Protein AF-A0A6H1ZRI1-F1 (afdb_monomer)

Solvent-accessible surface area (backbone atoms only — not comparable to full-atom values): 10922 Å² total; per-residue (Å²): 136,86,72,86,83,40,46,79,91,78,72,44,78,85,80,80,75,57,68,67,61,50,50,54,49,34,71,76,59,57,58,71,32,59,57,54,51,83,81,65,59,85,97,66,48,52,86,75,53,87,78,45,65,15,28,48,35,62,59,71,83,54,74,46,63,49,98,85,67,49,82,41,29,57,70,56,53,53,52,43,48,53,56,46,37,76,71,76,24,47,72,47,75,63,76,94,72,66,66,68,59,56,58,43,50,74,75,65,36,46,78,44,82,64,40,59,56,51,56,58,43,90,90,79,59,50,68,43,91,44,75,86,55,66,42,75,45,76,44,79,76,61,95,83,67,70,80,74,82,78,89,60,93,49,63,68,62,52,48,55,50,50,52,50,50,58,63,53,59,70,78,108

Organism: NCBI:txid1070528

Foldseek 3Di:
DDDPDADPVFPDHDDDDDPVVVVVVCVVFVAPDELADPVDDPPRHSLPDQGDQTYEYPDPQDWDADPVRDIDHDVSVVVSQVVNVVVNGHYHYDYDDDPVVVVLVVQPWDKDKPAFAQDADPPPRHTHPTDNDIDIDTDDDDPPDDPPPPPDDCVVVVVVVVVVVVVVVVVD

pLDDT: mean 86.52, std 16.04, range [42.59, 98.81]

Structure (mmCIF, N/CA/C/O backbone):
data_AF-A0A6H1ZRI1-F1
#
_entry.id   AF-A0A6H1ZRI1-F1
#
loop_
_atom_site.group_PDB
_atom_site.id
_atom_site.type_symbol
_atom_site.label_atom_id
_atom_site.label_alt_id
_atom_site.label_comp_id
_atom_site.label_asym_id
_atom_site.label_entity_id
_atom_site.label_seq_id
_atom_site.pdbx_PDB_ins_code
_atom_site.Cartn_x
_atom_site.Cartn_y
_atom_site.Cartn_z
_atom_site.occupancy
_atom_site.B_iso_or_equiv
_atom_site.auth_seq_id
_atom_site.auth_comp_id
_atom_site.auth_asym_id
_atom_site.auth_atom_id
_atom_site.pdbx_PDB_model_num
ATOM 1 N N . MET A 1 1 ? 19.932 -14.170 7.395 1.00 44.19 1 MET A N 1
ATOM 2 C CA . MET A 1 1 ? 20.578 -14.686 6.172 1.00 44.19 1 MET A CA 1
ATOM 3 C C . MET A 1 1 ? 21.265 -13.522 5.487 1.00 44.19 1 MET A C 1
ATOM 5 O O . MET A 1 1 ? 20.600 -12.548 5.158 1.00 44.19 1 MET A O 1
ATOM 9 N N . THR A 1 2 ? 22.587 -13.570 5.382 1.00 42.75 2 THR A N 1
ATOM 10 C CA . THR A 1 2 ? 23.386 -12.642 4.575 1.00 42.75 2 THR A CA 1
ATOM 11 C C . THR A 1 2 ? 23.383 -13.174 3.149 1.00 42.75 2 THR A C 1
ATOM 13 O O . THR A 1 2 ? 23.820 -14.294 2.908 1.00 42.75 2 THR A O 1
ATOM 16 N N . PHE A 1 3 ? 22.802 -12.418 2.220 1.00 56.78 3 PHE A N 1
ATOM 17 C CA . PHE A 1 3 ? 22.688 -12.830 0.824 1.00 56.78 3 PHE A CA 1
ATOM 18 C C . PHE A 1 3 ? 23.945 -12.381 0.087 1.00 56.78 3 PHE A C 1
ATOM 20 O O . PHE A 1 3 ? 24.066 -11.224 -0.322 1.00 56.78 3 PHE A O 1
ATOM 27 N N . GLU A 1 4 ? 24.910 -13.289 -0.016 1.00 52.03 4 GLU A N 1
ATOM 28 C CA . GLU A 1 4 ? 26.091 -13.099 -0.852 1.00 52.03 4 GLU A CA 1
ATOM 29 C C . GLU A 1 4 ? 25.636 -12.884 -2.306 1.00 52.03 4 GLU A C 1
ATOM 31 O O . GLU A 1 4 ? 24.892 -13.689 -2.859 1.00 52.03 4 GLU A O 1
ATOM 36 N N . GLY A 1 5 ? 26.027 -11.760 -2.918 1.00 57.03 5 GLY A N 1
ATOM 37 C CA . GLY A 1 5 ? 25.722 -11.479 -4.328 1.00 57.03 5 GLY A CA 1
ATOM 38 C C . GLY A 1 5 ? 24.432 -10.698 -4.616 1.00 57.03 5 GLY A C 1
ATOM 39 O O . GLY A 1 5 ? 23.889 -10.824 -5.711 1.00 57.03 5 GLY A O 1
ATOM 40 N N . GLY A 1 6 ? 23.945 -9.866 -3.684 1.00 60.78 6 GLY A N 1
ATOM 41 C CA . GLY A 1 6 ? 22.938 -8.839 -4.001 1.00 60.78 6 GLY A CA 1
ATOM 42 C C . GLY A 1 6 ? 23.329 -7.965 -5.208 1.00 60.78 6 GLY A C 1
ATOM 43 O O . GLY A 1 6 ? 24.492 -7.930 -5.620 1.00 60.78 6 GLY A O 1
ATOM 44 N N . ASN A 1 7 ? 22.363 -7.248 -5.787 1.00 63.59 7 ASN A N 1
ATOM 45 C CA . ASN A 1 7 ? 22.601 -6.348 -6.911 1.00 63.59 7 ASN A CA 1
ATOM 46 C C . ASN A 1 7 ? 23.695 -5.334 -6.544 1.00 63.59 7 ASN A C 1
ATOM 48 O O . ASN A 1 7 ? 23.507 -4.469 -5.691 1.00 63.59 7 ASN A O 1
ATOM 52 N N . LYS A 1 8 ? 24.850 -5.433 -7.207 1.00 62.97 8 LYS A N 1
ATOM 53 C CA . LYS A 1 8 ? 26.021 -4.599 -6.910 1.00 62.97 8 LYS A CA 1
ATOM 54 C C . LYS A 1 8 ? 25.795 -3.121 -7.240 1.00 62.97 8 LYS A C 1
ATOM 56 O O . LYS A 1 8 ? 26.476 -2.279 -6.669 1.00 62.97 8 LYS A O 1
ATOM 61 N N . ALA A 1 9 ? 24.848 -2.810 -8.129 1.00 65.88 9 ALA A N 1
ATOM 62 C CA . ALA A 1 9 ? 24.564 -1.439 -8.546 1.00 65.88 9 ALA A CA 1
ATOM 63 C C . ALA A 1 9 ? 23.878 -0.606 -7.449 1.00 65.88 9 ALA A C 1
ATOM 65 O O . ALA A 1 9 ? 24.109 0.596 -7.357 1.00 65.88 9 ALA A O 1
ATOM 66 N N . ASP A 1 10 ? 23.045 -1.233 -6.613 1.00 66.88 10 ASP A N 1
ATOM 67 C CA . ASP A 1 10 ? 22.288 -0.555 -5.551 1.00 66.88 10 ASP A CA 1
ATOM 68 C C . ASP A 1 10 ? 22.496 -1.156 -4.149 1.00 66.88 10 ASP A C 1
ATOM 70 O O . ASP A 1 10 ? 21.949 -0.639 -3.172 1.00 66.88 10 ASP A O 1
ATOM 74 N N . GLY A 1 11 ? 23.290 -2.225 -4.038 1.00 65.75 11 GLY A N 1
ATOM 75 C CA . GLY A 1 11 ? 23.584 -2.934 -2.794 1.00 65.75 11 GLY A CA 1
ATOM 76 C C . GLY A 1 11 ? 22.395 -3.711 -2.223 1.00 65.75 11 GLY A C 1
ATOM 77 O O . GLY A 1 11 ? 22.402 -4.029 -1.033 1.00 65.75 11 GLY A O 1
ATOM 78 N N . LYS A 1 12 ? 21.350 -3.981 -3.019 1.00 70.62 12 LYS A N 1
ATOM 79 C CA . LYS A 1 12 ? 20.094 -4.581 -2.541 1.00 70.62 12 LYS A CA 1
ATOM 80 C C . LYS A 1 12 ? 19.894 -6.011 -3.005 1.00 70.62 12 LYS A C 1
ATOM 82 O O . LYS A 1 12 ? 20.442 -6.466 -4.001 1.00 70.62 12 LYS A O 1
ATOM 87 N N . HIS A 1 13 ? 19.037 -6.714 -2.278 1.00 77.25 13 HIS A N 1
ATOM 88 C CA . HIS A 1 13 ? 18.543 -8.027 -2.657 1.00 77.25 13 HIS A CA 1
ATOM 89 C C . HIS A 1 13 ? 17.071 -7.928 -3.068 1.00 77.25 13 HIS A C 1
ATOM 91 O O . HIS A 1 13 ? 16.285 -7.230 -2.419 1.00 77.25 13 HIS A O 1
ATOM 97 N N . TYR A 1 14 ? 16.718 -8.614 -4.153 1.00 84.00 14 TYR A N 1
ATOM 98 C CA . TYR A 1 14 ? 15.385 -8.609 -4.745 1.00 84.00 14 TYR A CA 1
ATOM 99 C C . TYR A 1 14 ? 14.759 -9.993 -4.635 1.00 84.00 14 TYR A C 1
ATOM 101 O O . TYR A 1 14 ? 15.438 -10.999 -4.814 1.00 84.00 14 TYR A O 1
ATOM 109 N N . TRP A 1 15 ? 13.457 -10.025 -4.358 1.00 89.38 15 TRP A N 1
ATOM 110 C CA . TRP A 1 15 ? 12.708 -11.253 -4.122 1.00 89.38 15 TRP A CA 1
ATOM 111 C C . TRP A 1 15 ? 11.690 -11.469 -5.234 1.00 89.38 15 TRP A C 1
ATOM 113 O O . TRP A 1 15 ? 10.846 -10.607 -5.489 1.00 89.38 15 TRP A O 1
ATOM 123 N N . LEU A 1 16 ? 11.755 -12.634 -5.875 1.00 94.44 16 LEU A N 1
ATOM 124 C CA . LEU A 1 16 ? 10.729 -13.069 -6.817 1.00 94.44 16 LEU A CA 1
ATOM 125 C C . LEU A 1 16 ? 9.556 -13.702 -6.071 1.00 94.44 16 LEU A C 1
ATOM 127 O O . LEU A 1 16 ? 9.715 -14.291 -5.001 1.00 94.44 16 LEU A O 1
ATOM 131 N N . THR A 1 17 ? 8.369 -13.594 -6.662 1.00 96.50 17 THR A N 1
ATOM 132 C CA . THR A 1 17 ? 7.200 -14.339 -6.185 1.00 96.50 17 THR A CA 1
ATOM 133 C C . THR A 1 17 ? 7.436 -15.835 -6.424 1.00 96.50 17 THR A C 1
ATOM 135 O O . THR A 1 17 ? 7.865 -16.191 -7.524 1.00 96.50 17 THR A O 1
ATOM 138 N N . PRO A 1 18 ? 7.163 -16.721 -5.445 1.00 97.62 18 PRO A N 1
ATOM 139 C CA . PRO A 1 18 ? 7.261 -18.163 -5.653 1.00 97.62 18 PRO A CA 1
ATOM 140 C C . PRO A 1 18 ? 6.477 -18.609 -6.903 1.00 97.62 18 PRO A C 1
ATOM 142 O O . PRO A 1 18 ? 5.321 -18.202 -7.044 1.00 97.62 18 PRO A O 1
ATOM 145 N N . PRO A 1 19 ? 7.049 -19.445 -7.794 1.00 97.69 19 PRO A N 1
ATOM 146 C CA . PRO A 1 19 ? 6.429 -19.769 -9.083 1.00 97.69 19 PRO A CA 1
ATOM 147 C C . PRO A 1 19 ? 5.014 -20.342 -8.977 1.00 97.69 19 PRO A C 1
ATOM 149 O O . PRO A 1 19 ? 4.140 -19.973 -9.756 1.00 97.69 19 PRO A O 1
ATOM 152 N N . GLU A 1 20 ? 4.767 -21.203 -7.990 1.00 98.31 20 GLU A N 1
ATOM 153 C CA . GLU A 1 20 ? 3.449 -21.810 -7.789 1.00 98.31 20 GLU A CA 1
ATOM 154 C C . GLU A 1 20 ? 2.408 -20.782 -7.325 1.00 98.31 20 GLU A C 1
ATOM 156 O O . GLU A 1 20 ? 1.298 -20.749 -7.850 1.00 98.31 20 GLU A O 1
ATOM 161 N N . LEU A 1 21 ? 2.785 -19.869 -6.422 1.00 98.19 21 LEU A N 1
ATOM 162 C CA . LEU A 1 21 ? 1.913 -18.766 -6.013 1.00 98.19 21 LEU A CA 1
ATOM 163 C C . LEU A 1 21 ? 1.596 -17.853 -7.203 1.00 98.19 21 LEU A C 1
ATOM 165 O O . LEU A 1 21 ? 0.437 -17.516 -7.433 1.00 98.19 21 LEU A O 1
ATOM 169 N N . LEU A 1 22 ? 2.610 -17.483 -7.993 1.00 98.31 22 LEU A N 1
ATOM 170 C CA . LEU A 1 22 ? 2.410 -16.654 -9.181 1.00 98.31 22 LEU A CA 1
ATOM 171 C C . LEU A 1 22 ? 1.480 -17.335 -10.193 1.00 98.31 22 LEU A C 1
ATOM 173 O O . LEU A 1 22 ? 0.603 -16.683 -10.755 1.00 98.31 22 LEU A O 1
ATOM 177 N N . LYS A 1 23 ? 1.636 -18.646 -10.403 1.00 98.50 23 LYS A N 1
ATOM 178 C CA . LYS A 1 23 ? 0.777 -19.438 -11.290 1.00 98.50 23 LYS A CA 1
ATOM 179 C C . LYS A 1 23 ? -0.675 -19.446 -10.816 1.00 98.50 23 LYS A C 1
ATOM 181 O O . LYS A 1 23 ? -1.561 -19.216 -11.634 1.00 98.50 23 LYS A O 1
ATOM 186 N N . GLN A 1 24 ? -0.919 -19.669 -9.524 1.00 98.62 24 GLN A N 1
ATOM 187 C CA . GLN A 1 24 ? -2.265 -19.646 -8.940 1.00 98.62 24 GLN A CA 1
ATOM 188 C C . GLN A 1 24 ? -2.933 -18.282 -9.126 1.00 98.62 24 GLN A C 1
ATOM 190 O O . GLN A 1 24 ? -4.043 -18.202 -9.649 1.00 98.62 24 GLN A O 1
ATOM 195 N N . LEU A 1 25 ? -2.212 -17.205 -8.809 1.00 98.50 25 LEU A N 1
ATOM 196 C CA . LEU A 1 25 ? -2.692 -15.842 -9.023 1.00 98.50 25 LEU A CA 1
ATOM 197 C C . LEU A 1 25 ? -2.953 -15.560 -10.509 1.00 98.50 25 LEU A C 1
ATOM 199 O O . LEU A 1 25 ? -3.939 -14.920 -10.856 1.00 98.50 25 LEU A O 1
ATOM 203 N N . ASN A 1 26 ? -2.105 -16.054 -11.412 1.00 98.62 26 ASN A N 1
ATOM 204 C CA . ASN A 1 26 ? -2.293 -15.845 -12.844 1.00 98.62 26 ASN A CA 1
ATOM 205 C C . ASN A 1 26 ? -3.503 -16.608 -13.405 1.00 98.62 26 ASN A C 1
ATOM 207 O O . ASN A 1 26 ? -4.161 -16.118 -14.319 1.00 98.62 26 ASN A O 1
ATOM 211 N N . ILE A 1 27 ? -3.817 -17.787 -12.863 1.00 98.62 27 ILE A N 1
ATOM 212 C CA . ILE A 1 27 ? -5.047 -18.515 -13.203 1.00 98.62 27 ILE A CA 1
ATOM 213 C C . ILE A 1 27 ? -6.275 -17.695 -12.796 1.00 98.62 27 ILE A C 1
ATOM 215 O O . ILE A 1 27 ? -7.225 -17.612 -13.567 1.00 98.62 27 ILE A O 1
ATOM 219 N N . GLU A 1 28 ? -6.246 -17.072 -11.618 1.00 98.56 28 GLU A N 1
ATOM 220 C CA . GLU A 1 28 ? -7.359 -16.267 -11.102 1.00 98.56 28 GLU A CA 1
ATOM 221 C C . GLU A 1 28 ? -7.514 -14.926 -11.838 1.00 98.56 28 GLU A C 1
ATOM 223 O O . GLU A 1 28 ? -8.623 -14.484 -12.149 1.00 98.56 28 GLU A O 1
ATOM 228 N N . PHE A 1 29 ? -6.399 -14.254 -12.124 1.00 98.62 29 PHE A N 1
ATOM 229 C CA . PHE A 1 29 ? -6.416 -12.860 -12.559 1.00 98.62 29 PHE A CA 1
ATOM 230 C C . PHE A 1 29 ? -6.022 -12.634 -14.020 1.00 98.62 29 PHE A C 1
ATOM 232 O O . PHE A 1 29 ? -6.264 -11.524 -14.508 1.00 98.62 29 PHE A O 1
ATOM 239 N N . HIS A 1 30 ? -5.484 -13.645 -14.710 1.00 98.38 30 HIS A N 1
ATOM 240 C CA . HIS A 1 30 ? -5.067 -13.619 -16.118 1.00 98.38 30 HIS A CA 1
ATOM 241 C C . HIS A 1 30 ? -4.169 -12.421 -16.453 1.00 98.38 30 HIS A C 1
ATOM 243 O O . HIS A 1 30 ? -4.575 -11.516 -17.182 1.00 98.38 30 HIS A O 1
ATOM 249 N N . PHE A 1 31 ? -2.972 -12.377 -15.872 1.00 98.69 31 PHE A N 1
ATOM 250 C CA . PHE A 1 31 ? -2.029 -11.279 -16.066 1.00 98.69 31 PHE A CA 1
ATOM 251 C C . PHE A 1 31 ? -1.535 -11.212 -17.516 1.00 98.69 31 PHE A C 1
ATOM 253 O O . PHE A 1 31 ? -1.142 -12.224 -18.094 1.00 98.69 31 PHE A O 1
ATOM 260 N N . ASP A 1 32 ? -1.516 -10.007 -18.086 1.00 98.56 32 ASP A N 1
ATOM 261 C CA . ASP A 1 32 ? -0.959 -9.713 -19.412 1.00 98.56 32 ASP A CA 1
ATOM 262 C C . ASP A 1 32 ? 0.263 -8.784 -19.348 1.00 98.56 32 ASP A C 1
ATOM 264 O O . ASP A 1 32 ? 0.874 -8.487 -20.375 1.00 98.56 32 ASP A O 1
ATOM 268 N N . PHE A 1 33 ? 0.639 -8.334 -18.145 1.00 98.56 33 PHE A N 1
ATOM 269 C CA . PHE A 1 33 ? 1.773 -7.444 -17.942 1.00 98.56 33 PHE A CA 1
ATOM 270 C C . PHE A 1 33 ? 2.363 -7.546 -16.527 1.00 98.56 33 PHE A C 1
ATOM 272 O O . PHE A 1 33 ? 1.645 -7.666 -15.530 1.00 98.56 33 PHE A O 1
ATOM 279 N N . ASP A 1 34 ? 3.688 -7.431 -16.451 1.00 98.12 34 ASP A N 1
ATOM 280 C CA . ASP A 1 34 ? 4.464 -7.352 -15.214 1.00 98.12 34 ASP A CA 1
ATOM 281 C C . ASP A 1 34 ? 5.166 -5.981 -15.145 1.00 98.12 34 ASP A C 1
ATOM 283 O O . ASP A 1 34 ? 6.113 -5.736 -15.897 1.00 98.12 34 ASP A O 1
ATOM 287 N N . PRO A 1 35 ? 4.721 -5.052 -14.275 1.00 98.06 35 PRO A N 1
ATOM 288 C CA . PRO A 1 35 ? 5.394 -3.771 -14.069 1.00 98.06 35 PRO A CA 1
ATOM 289 C C . PRO A 1 35 ? 6.745 -3.864 -13.353 1.00 98.06 35 PRO A C 1
ATOM 291 O O . PRO A 1 35 ? 7.444 -2.853 -13.245 1.00 98.06 35 PRO A O 1
ATOM 294 N N . CYS A 1 36 ? 7.099 -5.019 -12.796 1.00 96.75 36 CYS A N 1
ATOM 295 C CA . CYS A 1 36 ? 8.323 -5.253 -12.035 1.00 96.75 36 CYS A CA 1
ATOM 296 C C . CYS A 1 36 ? 9.070 -6.501 -12.550 1.00 96.75 36 CYS A C 1
ATOM 298 O O . CYS A 1 36 ? 9.429 -7.361 -11.742 1.00 96.75 36 CYS A O 1
ATOM 300 N N . PRO A 1 37 ? 9.338 -6.600 -13.868 1.00 95.50 37 PRO A N 1
ATOM 301 C CA . PRO A 1 37 ? 9.838 -7.821 -14.474 1.00 95.50 37 PRO A CA 1
ATOM 302 C C . PRO A 1 37 ? 11.265 -8.123 -14.031 1.00 95.50 37 PRO A C 1
ATOM 304 O O . PRO A 1 37 ? 12.085 -7.222 -13.811 1.00 95.50 37 PRO A O 1
ATOM 307 N N . PHE A 1 38 ? 11.576 -9.415 -13.971 1.00 91.81 38 PHE A N 1
ATOM 308 C CA . PHE A 1 38 ? 12.931 -9.909 -13.795 1.00 91.81 38 PHE A CA 1
ATOM 309 C C . PHE A 1 38 ? 13.277 -10.956 -14.871 1.00 91.81 38 PHE A C 1
ATOM 311 O O . PHE A 1 38 ? 12.523 -11.916 -15.027 1.00 91.81 38 PHE A O 1
ATOM 318 N N . PRO A 1 39 ? 14.422 -10.828 -15.571 1.00 91.62 39 PRO A N 1
ATOM 319 C CA . PRO A 1 39 ? 15.340 -9.687 -15.533 1.00 91.62 39 PRO A CA 1
ATOM 32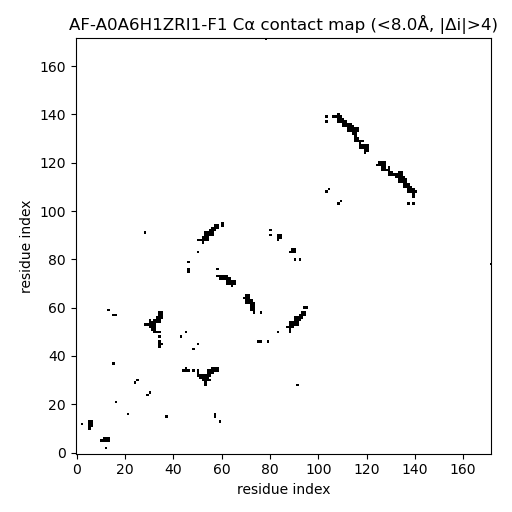0 C C . PRO A 1 39 ? 14.655 -8.401 -16.020 1.00 91.62 39 PRO A C 1
ATOM 322 O O . PRO A 1 39 ? 13.810 -8.435 -16.913 1.00 91.62 39 PRO A O 1
ATOM 325 N N . LYS A 1 40 ? 15.006 -7.258 -15.417 1.00 90.44 40 LYS A N 1
ATOM 326 C CA . LYS A 1 40 ? 14.450 -5.963 -15.825 1.00 90.44 40 LYS A CA 1
ATOM 327 C C . LYS A 1 40 ? 15.014 -5.602 -17.203 1.00 90.44 40 LYS A C 1
ATOM 329 O O . LYS A 1 40 ? 16.240 -5.533 -17.313 1.00 90.44 40 LYS A O 1
ATOM 334 N N . PRO A 1 41 ? 14.177 -5.334 -18.222 1.00 93.25 41 PRO A N 1
ATOM 335 C CA . PRO A 1 41 ? 14.674 -4.886 -19.515 1.00 93.25 41 PRO A CA 1
ATOM 336 C C . PRO A 1 41 ? 15.485 -3.592 -19.392 1.00 93.25 41 PRO A C 1
ATOM 338 O O . PRO A 1 41 ? 15.249 -2.761 -18.502 1.00 93.25 41 PRO A O 1
ATOM 341 N N . GLU A 1 42 ? 16.435 -3.410 -20.305 1.00 90.19 42 GLU A N 1
ATOM 342 C CA . GLU A 1 42 ? 17.183 -2.161 -20.415 1.00 90.19 42 G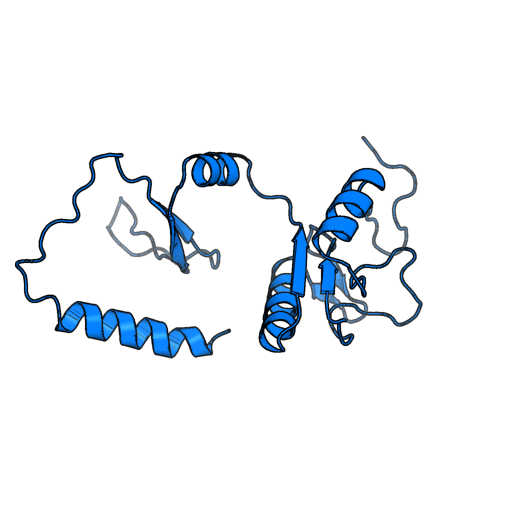LU A CA 1
ATOM 343 C C . GLU A 1 42 ? 16.221 -0.997 -20.700 1.00 90.19 42 GLU A C 1
ATOM 345 O O . GLU A 1 42 ? 15.238 -1.154 -21.425 1.00 90.19 42 GLU A O 1
ATOM 350 N N . ASN A 1 43 ? 16.464 0.164 -20.086 1.00 88.50 43 ASN A N 1
ATOM 351 C CA . ASN A 1 43 ? 15.628 1.366 -20.219 1.00 88.50 43 ASN A CA 1
ATOM 352 C C . ASN A 1 43 ? 14.144 1.195 -19.826 1.00 88.50 43 ASN A C 1
ATOM 354 O O . ASN A 1 43 ? 13.305 2.021 -20.181 1.00 88.50 43 ASN A O 1
ATOM 358 N N . PHE A 1 44 ? 13.801 0.152 -19.062 1.00 93.25 44 PHE A N 1
ATOM 359 C CA . PHE A 1 44 ? 12.449 -0.036 -18.538 1.00 93.25 44 PHE A CA 1
ATOM 360 C C . PHE A 1 44 ? 12.273 0.566 -17.137 1.00 93.25 44 PHE A C 1
ATOM 362 O O . PHE A 1 44 ? 13.040 0.261 -16.212 1.00 93.25 44 PHE A O 1
ATOM 369 N N . ASP A 1 45 ? 11.204 1.349 -16.972 1.00 94.50 45 ASP A N 1
ATOM 370 C CA . ASP A 1 45 ? 10.693 1.836 -15.689 1.00 94.50 45 ASP A CA 1
ATOM 371 C C . ASP A 1 45 ? 9.178 1.587 -15.579 1.00 94.50 45 ASP A C 1
ATOM 373 O O . ASP A 1 45 ? 8.356 2.267 -16.197 1.00 94.50 45 ASP A O 1
ATOM 377 N N . GLY A 1 46 ? 8.790 0.637 -14.726 1.00 96.31 46 GLY A N 1
ATOM 378 C CA . GLY A 1 46 ? 7.387 0.299 -14.481 1.00 96.31 46 GLY A CA 1
ATOM 379 C C . GLY A 1 46 ? 6.549 1.437 -13.883 1.00 96.31 46 GLY A C 1
ATOM 380 O O . GLY A 1 46 ? 5.319 1.406 -13.988 1.00 96.31 46 GLY A O 1
ATOM 381 N N . LEU A 1 47 ? 7.172 2.464 -13.288 1.00 97.06 47 LEU A N 1
ATOM 382 C CA . LEU A 1 47 ? 6.458 3.647 -12.791 1.00 97.06 47 LEU A CA 1
ATOM 383 C C . LEU A 1 47 ? 6.047 4.608 -13.916 1.00 97.06 47 LEU A C 1
ATOM 385 O O . LEU A 1 47 ? 5.124 5.405 -13.713 1.00 97.06 47 LEU A O 1
ATOM 389 N N . THR A 1 48 ? 6.685 4.537 -15.086 1.00 96.12 48 THR A N 1
ATOM 390 C CA . THR A 1 48 ? 6.392 5.400 -16.243 1.00 96.12 48 THR A CA 1
ATOM 391 C C . THR A 1 48 ? 5.748 4.644 -17.403 1.00 96.12 48 THR A C 1
ATOM 393 O O . THR A 1 48 ? 4.898 5.227 -18.075 1.00 96.12 48 THR A O 1
ATOM 396 N N . ALA A 1 49 ? 6.051 3.354 -17.573 1.00 97.38 49 ALA A N 1
ATOM 397 C CA . ALA A 1 49 ? 5.482 2.495 -18.610 1.00 97.38 49 ALA A CA 1
ATOM 398 C C . ALA A 1 49 ? 3.942 2.444 -18.591 1.00 97.38 49 ALA A C 1
ATOM 400 O O . ALA A 1 49 ? 3.300 2.570 -17.539 1.00 97.38 49 ALA A O 1
ATOM 401 N N . GLU A 1 50 ? 3.337 2.215 -19.757 1.00 97.88 50 GLU A N 1
ATOM 402 C CA . GLU A 1 50 ? 1.910 1.902 -19.856 1.00 97.88 50 GLU A CA 1
ATOM 403 C C . GLU A 1 50 ? 1.674 0.443 -19.454 1.00 97.88 50 GLU A C 1
ATOM 405 O O . GLU A 1 50 ? 2.382 -0.454 -19.896 1.00 97.88 50 GLU A O 1
ATOM 410 N N . TRP A 1 51 ? 0.699 0.217 -18.575 1.00 98.62 51 TRP A N 1
ATOM 411 C CA . TRP A 1 51 ? 0.394 -1.112 -18.037 1.00 98.62 51 TRP A CA 1
ATOM 412 C C . TRP A 1 51 ? -0.591 -1.880 -18.930 1.00 98.62 51 TRP A C 1
ATOM 414 O O . TRP A 1 51 ? -1.331 -1.263 -19.701 1.00 98.62 51 TRP A O 1
ATOM 424 N N . GLY A 1 52 ? -0.637 -3.206 -18.810 1.00 98.56 52 GLY A N 1
ATOM 425 C CA . GLY A 1 52 ? -1.593 -4.062 -19.517 1.00 98.56 52 GLY A CA 1
ATOM 426 C C . GLY A 1 52 ? -3.015 -3.973 -18.951 1.00 98.56 52 GLY A C 1
ATOM 427 O O . GLY A 1 52 ? -3.310 -3.144 -18.079 1.00 98.56 52 GLY A O 1
ATOM 428 N N . LYS A 1 53 ? -3.925 -4.824 -19.435 1.00 98.69 53 LYS A N 1
ATOM 429 C CA . LYS A 1 53 ? -5.300 -4.906 -18.915 1.00 98.69 53 LYS A CA 1
ATOM 430 C C . LYS A 1 53 ? -5.346 -5.552 -17.528 1.00 98.69 53 LYS A C 1
ATOM 432 O O . LYS A 1 53 ? -6.211 -5.174 -16.735 1.00 98.69 53 LYS A O 1
ATOM 437 N N . SER A 1 54 ? -4.433 -6.472 -17.215 1.00 98.75 54 SER A N 1
ATOM 438 C CA . SER A 1 54 ? -4.333 -7.161 -15.926 1.00 98.75 54 SER A CA 1
ATOM 439 C C . SER A 1 54 ? -2.877 -7.311 -15.492 1.00 98.75 54 SER A C 1
ATOM 441 O O . SER A 1 54 ? -2.070 -7.947 -16.161 1.00 98.75 54 SER A O 1
ATOM 443 N N . ASN A 1 55 ? -2.536 -6.720 -14.349 1.00 98.81 55 ASN A N 1
ATOM 444 C CA . ASN A 1 55 ? -1.149 -6.489 -13.956 1.00 98.81 55 ASN A CA 1
ATOM 445 C C . ASN A 1 55 ? -0.841 -7.145 -12.612 1.00 98.81 55 ASN A C 1
ATOM 447 O O . ASN A 1 55 ? -1.579 -6.906 -11.652 1.00 98.81 55 ASN A O 1
ATOM 451 N N . TYR A 1 56 ? 0.267 -7.880 -12.523 1.00 98.69 56 TYR A N 1
ATOM 452 C CA . TYR A 1 56 ? 0.807 -8.361 -11.250 1.00 98.69 56 TYR A CA 1
ATOM 453 C C . TYR A 1 56 ? 2.004 -7.520 -10.824 1.00 98.69 56 TYR A C 1
ATOM 455 O O . TYR A 1 56 ? 2.995 -7.440 -11.539 1.00 98.69 56 TYR A O 1
ATOM 463 N N . VAL A 1 57 ? 1.914 -6.876 -9.664 1.00 98.44 57 VAL A N 1
ATOM 464 C CA . VAL A 1 57 ? 2.909 -5.919 -9.184 1.00 98.44 57 VAL A CA 1
ATOM 465 C C . VAL A 1 57 ? 3.575 -6.479 -7.935 1.00 98.44 57 VAL A C 1
ATOM 467 O O . VAL A 1 57 ? 2.990 -6.458 -6.850 1.00 98.44 57 VAL A O 1
ATOM 470 N N . ASN A 1 58 ? 4.821 -6.929 -8.089 1.00 97.88 58 ASN A N 1
ATOM 471 C CA . ASN A 1 58 ? 5.734 -7.295 -7.003 1.00 97.88 58 ASN A CA 1
ATOM 472 C C . ASN A 1 58 ? 6.895 -6.280 -6.945 1.00 97.88 58 ASN A C 1
ATOM 474 O O . ASN A 1 58 ? 7.985 -6.546 -7.456 1.00 97.88 58 ASN A O 1
ATOM 478 N N . PRO A 1 59 ? 6.656 -5.071 -6.410 1.00 95.62 59 PRO A N 1
ATOM 479 C CA . PRO A 1 59 ? 7.613 -3.976 -6.481 1.00 95.62 59 PRO A CA 1
ATOM 480 C C . PRO A 1 59 ? 8.715 -4.113 -5.422 1.00 95.62 59 PRO A C 1
ATOM 482 O O . PRO A 1 59 ? 8.567 -4.856 -4.453 1.00 95.62 59 PRO A O 1
ATOM 485 N N . PRO A 1 60 ? 9.791 -3.310 -5.502 1.00 91.75 60 PRO A N 1
ATOM 486 C CA . PRO A 1 60 ? 10.703 -3.148 -4.377 1.00 91.75 60 PRO A CA 1
ATOM 487 C C . PRO A 1 60 ? 9.942 -2.717 -3.110 1.00 91.75 60 PRO A C 1
ATOM 489 O O . PRO A 1 60 ? 9.238 -1.701 -3.107 1.00 91.75 60 PRO A O 1
ATOM 492 N N . PHE A 1 61 ? 10.097 -3.472 -2.018 1.00 91.00 61 PHE A N 1
ATOM 493 C CA . PHE A 1 61 ? 9.353 -3.228 -0.772 1.00 91.00 61 PHE A CA 1
ATOM 494 C C . PHE A 1 61 ? 9.865 -2.018 0.022 1.00 91.00 61 PHE A C 1
ATOM 496 O O . PHE A 1 61 ? 9.108 -1.374 0.745 1.00 91.00 61 PHE A O 1
ATOM 503 N N . GLY A 1 62 ? 11.148 -1.682 -0.124 1.00 88.69 62 GLY A N 1
ATOM 504 C CA . GLY A 1 62 ? 11.778 -0.549 0.550 1.00 88.69 62 GLY A CA 1
ATOM 505 C C . GLY A 1 62 ? 11.822 0.727 -0.292 1.00 88.69 62 GLY A C 1
ATOM 506 O O . GLY A 1 62 ? 11.598 0.726 -1.502 1.00 88.69 62 GLY A O 1
ATOM 507 N N . SER A 1 63 ? 12.193 1.838 0.348 1.00 89.44 63 SER A N 1
ATOM 508 C CA . SER A 1 63 ? 12.555 3.053 -0.390 1.00 89.44 63 SER A CA 1
ATOM 509 C C . SER A 1 63 ? 13.885 2.874 -1.132 1.00 89.44 63 SER A C 1
ATOM 511 O O . SER A 1 63 ? 14.815 2.237 -0.631 1.00 89.44 63 SER A O 1
ATOM 513 N N . TYR A 1 64 ? 14.003 3.463 -2.316 1.00 88.12 64 TYR A N 1
ATOM 514 C CA . TYR A 1 64 ? 15.219 3.474 -3.138 1.00 88.12 64 TYR A CA 1
ATOM 515 C C . TYR A 1 64 ? 15.364 4.813 -3.864 1.00 88.12 64 TYR A C 1
ATOM 517 O O . TYR A 1 64 ? 14.439 5.625 -3.839 1.00 88.12 64 TYR A O 1
ATOM 525 N N . ARG A 1 65 ? 16.523 5.073 -4.470 1.00 87.69 65 ARG A N 1
ATOM 526 C CA . ARG A 1 65 ? 16.702 6.193 -5.401 1.00 87.69 65 ARG A CA 1
ATOM 527 C C . ARG A 1 65 ? 16.719 5.638 -6.819 1.00 87.69 65 ARG A C 1
ATOM 529 O O . ARG A 1 65 ? 17.324 4.594 -7.035 1.00 87.69 65 ARG A O 1
ATOM 536 N N . ASP A 1 66 ? 15.998 6.283 -7.729 1.00 85.44 66 ASP A N 1
ATOM 537 C CA . ASP A 1 66 ? 16.098 5.969 -9.157 1.00 85.44 66 ASP A CA 1
ATOM 538 C C . ASP A 1 66 ? 17.387 6.554 -9.762 1.00 85.44 66 ASP A C 1
ATOM 540 O O . ASP A 1 66 ? 18.170 7.206 -9.068 1.00 85.44 66 ASP A O 1
ATOM 544 N N . GLU A 1 67 ? 17.603 6.317 -11.055 1.00 82.38 67 GLU A N 1
ATOM 545 C CA . GLU A 1 67 ? 18.755 6.813 -11.827 1.00 82.38 67 GLU A CA 1
ATOM 546 C C . GLU A 1 67 ? 18.926 8.342 -11.781 1.00 82.38 67 GLU A C 1
ATOM 548 O O . GLU A 1 67 ? 20.040 8.843 -11.877 1.00 82.38 67 GLU A O 1
ATOM 553 N N . ASN A 1 68 ? 17.838 9.083 -11.542 1.00 85.50 68 ASN A N 1
ATOM 554 C CA . ASN A 1 68 ? 17.830 10.542 -11.413 1.00 85.50 68 ASN A CA 1
ATOM 555 C C . ASN A 1 68 ? 17.990 11.003 -9.950 1.00 85.50 68 ASN A C 1
ATOM 557 O O . ASN A 1 68 ? 17.764 12.168 -9.619 1.00 85.50 68 ASN A O 1
ATOM 561 N N . GLY A 1 69 ? 18.307 10.087 -9.031 1.00 86.94 69 GLY A N 1
ATOM 562 C CA . GLY A 1 69 ? 18.466 10.362 -7.605 1.00 86.94 69 GLY A CA 1
ATOM 563 C C . GLY A 1 69 ? 17.152 10.586 -6.850 1.00 86.94 69 GLY A C 1
ATOM 564 O O . GLY A 1 69 ? 17.178 10.866 -5.642 1.00 86.94 69 GLY A O 1
ATOM 565 N N . LYS A 1 70 ? 15.988 10.443 -7.494 1.00 89.75 70 LYS A N 1
ATOM 566 C CA . LYS A 1 70 ? 14.683 10.696 -6.874 1.00 89.75 70 LYS A CA 1
ATOM 567 C C . LYS A 1 70 ? 14.269 9.518 -6.002 1.00 89.75 70 LYS A C 1
ATOM 569 O O . LYS A 1 70 ? 14.324 8.359 -6.405 1.00 89.75 70 LYS A O 1
ATOM 574 N N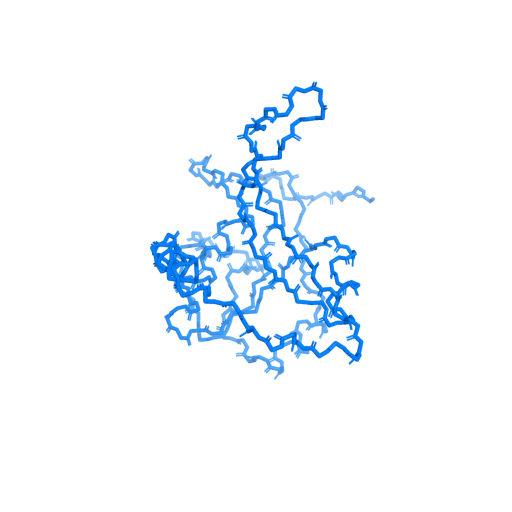 . LYS A 1 71 ? 13.799 9.818 -4.786 1.00 90.50 71 LYS A N 1
ATOM 575 C CA . LYS A 1 71 ? 13.300 8.799 -3.856 1.00 90.50 71 LYS A CA 1
ATOM 576 C C . LYS A 1 71 ? 12.022 8.157 -4.407 1.00 90.50 71 LYS A C 1
ATOM 578 O O . LYS A 1 71 ? 11.022 8.835 -4.648 1.00 90.50 71 LYS A O 1
ATOM 583 N N . ARG A 1 72 ? 12.052 6.838 -4.555 1.00 92.56 72 ARG A N 1
ATOM 584 C CA . ARG A 1 72 ? 10.935 5.954 -4.896 1.00 92.56 72 ARG A CA 1
ATOM 585 C C . ARG A 1 72 ? 10.685 4.979 -3.751 1.00 92.56 72 ARG A C 1
ATOM 587 O O . ARG A 1 72 ? 11.490 4.867 -2.827 1.00 92.56 72 ARG A O 1
ATOM 594 N N . GLY A 1 73 ? 9.544 4.305 -3.786 1.00 93.38 73 GLY A N 1
ATOM 595 C CA . GLY A 1 73 ? 9.136 3.358 -2.754 1.00 93.38 73 GLY A CA 1
ATOM 596 C C . GLY A 1 73 ? 7.634 3.079 -2.804 1.00 93.38 73 GLY A C 1
ATOM 597 O O . GLY A 1 73 ? 6.990 3.431 -3.798 1.00 93.38 73 GLY A O 1
ATOM 598 N N . PRO A 1 74 ? 7.063 2.516 -1.726 1.00 94.88 74 PRO A N 1
ATOM 599 C CA . PRO A 1 74 ? 5.680 2.042 -1.704 1.00 94.88 74 PRO A CA 1
ATOM 600 C C . PRO A 1 74 ? 4.639 3.063 -2.161 1.00 94.88 74 PRO A C 1
ATOM 602 O O . PRO A 1 74 ? 3.772 2.768 -2.979 1.00 94.88 74 PRO A O 1
ATOM 605 N N . THR A 1 75 ? 4.774 4.315 -1.725 1.00 93.25 75 THR A N 1
ATOM 606 C CA . THR A 1 75 ? 3.848 5.388 -2.109 1.00 93.25 75 THR A CA 1
ATOM 607 C C . THR A 1 75 ? 3.867 5.693 -3.610 1.00 93.25 75 THR A C 1
ATOM 609 O O . THR A 1 75 ? 2.831 6.044 -4.169 1.00 93.25 75 THR A O 1
ATOM 612 N N . ALA A 1 76 ? 5.018 5.580 -4.284 1.00 96.25 76 ALA A N 1
ATOM 613 C CA . ALA A 1 76 ? 5.104 5.830 -5.725 1.00 96.25 76 ALA A CA 1
ATOM 614 C C . ALA A 1 76 ? 4.373 4.737 -6.521 1.00 96.25 76 ALA A C 1
ATOM 616 O O . ALA A 1 76 ? 3.596 5.052 -7.422 1.00 96.25 76 ALA A O 1
ATOM 617 N N . TRP A 1 77 ? 4.564 3.476 -6.130 1.00 97.81 77 TRP A N 1
ATOM 618 C CA . TRP A 1 77 ? 3.889 2.325 -6.726 1.00 97.81 77 TRP 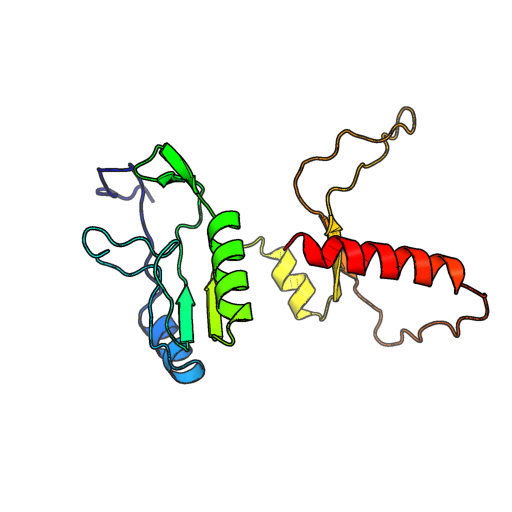A CA 1
ATOM 619 C C . TRP A 1 77 ? 2.385 2.334 -6.460 1.00 97.81 77 TRP A C 1
ATOM 621 O O . TRP A 1 77 ? 1.614 2.160 -7.398 1.00 97.81 77 TRP A O 1
ATOM 631 N N . ALA A 1 78 ? 1.950 2.650 -5.236 1.00 97.25 78 ALA A N 1
ATOM 632 C CA . ALA A 1 78 ? 0.530 2.800 -4.917 1.00 97.25 78 ALA A CA 1
ATOM 633 C C . ALA A 1 78 ? -0.139 3.898 -5.766 1.00 97.25 78 ALA A C 1
ATOM 635 O O . ALA A 1 78 ? -1.218 3.690 -6.318 1.00 97.25 78 ALA A O 1
ATOM 636 N N . LYS A 1 79 ? 0.519 5.054 -5.947 1.00 97.25 79 LYS A N 1
ATOM 637 C CA . LYS A 1 79 ? 0.017 6.130 -6.823 1.00 97.25 79 LYS A CA 1
ATOM 638 C C . LYS A 1 79 ? -0.102 5.680 -8.280 1.00 97.25 79 LYS A C 1
ATOM 640 O O . LYS A 1 79 ? -1.108 5.970 -8.925 1.00 97.25 79 LYS A O 1
ATOM 645 N N . LYS A 1 80 ? 0.902 4.967 -8.799 1.00 98.25 80 LYS A N 1
ATOM 646 C CA . LYS A 1 80 ? 0.869 4.424 -10.163 1.00 98.25 80 LYS A CA 1
ATOM 647 C C . LYS A 1 80 ? -0.241 3.380 -10.322 1.00 98.25 80 LYS A C 1
ATOM 649 O O . LYS A 1 80 ? -1.025 3.494 -11.258 1.00 98.25 80 LYS A O 1
ATOM 654 N N . ALA A 1 81 ? -0.368 2.447 -9.383 1.00 98.56 81 ALA A N 1
ATOM 655 C CA . ALA A 1 81 ? -1.434 1.450 -9.353 1.00 98.56 81 ALA A CA 1
ATOM 656 C C . ALA A 1 81 ? -2.828 2.097 -9.398 1.00 98.56 81 ALA A C 1
ATOM 658 O O . ALA A 1 81 ? -3.645 1.727 -10.235 1.00 98.56 81 ALA A O 1
ATOM 659 N N . ILE A 1 82 ? -3.074 3.122 -8.572 1.00 98.44 82 ILE A N 1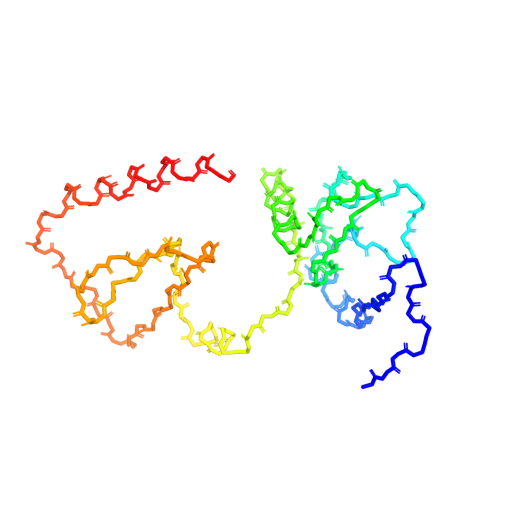
ATOM 660 C CA . ILE A 1 82 ? -4.340 3.876 -8.576 1.00 98.44 82 ILE A CA 1
ATOM 661 C C . ILE A 1 82 ? -4.580 4.549 -9.934 1.00 98.44 82 ILE A C 1
ATOM 663 O O . ILE A 1 82 ? -5.701 4.513 -10.441 1.00 98.44 82 ILE A O 1
ATOM 667 N N . LYS A 1 83 ? -3.548 5.152 -10.540 1.00 98.56 83 LYS A N 1
ATOM 668 C CA . LYS A 1 83 ? -3.659 5.791 -11.862 1.00 98.56 83 LYS A CA 1
ATOM 669 C C . LYS A 1 83 ? -4.065 4.788 -12.943 1.00 98.56 83 LYS A C 1
ATOM 671 O O . LYS A 1 83 ? -4.929 5.106 -13.751 1.00 98.56 83 LYS A O 1
ATOM 676 N N . GLU A 1 84 ? -3.458 3.606 -12.966 1.00 98.69 84 GLU A N 1
ATOM 677 C CA . GLU A 1 84 ? -3.771 2.569 -13.958 1.00 98.69 84 GLU A CA 1
ATOM 678 C C . GLU A 1 84 ? -5.136 1.925 -13.700 1.00 98.69 84 GLU A C 1
ATOM 680 O O . GLU A 1 84 ? -5.914 1.752 -14.634 1.00 98.69 84 GLU A O 1
ATOM 685 N N . PHE A 1 85 ? -5.488 1.685 -12.436 1.00 98.56 85 PHE A N 1
ATOM 686 C CA . PHE A 1 85 ? -6.826 1.237 -12.050 1.00 98.56 85 PHE A CA 1
ATOM 687 C C . PHE A 1 85 ? -7.921 2.204 -12.519 1.00 98.56 85 PHE A C 1
ATOM 689 O O . PHE A 1 85 ? -8.908 1.780 -13.118 1.00 98.56 85 PHE A O 1
ATOM 696 N N . LYS A 1 86 ? -7.722 3.520 -12.343 1.00 98.31 86 LYS A N 1
ATOM 697 C CA . LYS A 1 86 ? -8.650 4.559 -12.830 1.00 98.31 86 LYS A CA 1
ATOM 698 C C . LYS A 1 86 ? -8.843 4.545 -14.357 1.00 98.31 86 LYS A C 1
ATOM 700 O O . LYS A 1 86 ? -9.821 5.113 -14.830 1.00 98.31 86 LYS A O 1
ATOM 705 N N . LYS A 1 87 ? -7.960 3.895 -15.127 1.00 98.38 87 LYS A N 1
ATOM 706 C CA . LYS A 1 87 ? -8.116 3.670 -16.578 1.00 98.38 87 LYS A CA 1
ATOM 707 C C . LYS A 1 87 ? -8.914 2.399 -16.918 1.00 98.38 87 LYS A C 1
ATOM 709 O O . LYS A 1 87 ? -8.987 2.032 -18.085 1.00 98.38 87 LYS A O 1
ATOM 714 N N . GLY A 1 88 ? -9.474 1.703 -15.927 1.00 98.38 88 GLY A N 1
ATOM 715 C CA . GLY A 1 88 ? -10.216 0.454 -16.122 1.00 98.38 88 GLY A CA 1
ATOM 716 C C . GLY A 1 88 ? -9.340 -0.801 -16.163 1.00 98.38 88 GLY A C 1
ATOM 717 O O . GLY A 1 88 ? -9.789 -1.839 -16.642 1.00 98.38 88 GLY A O 1
ATOM 718 N N . LYS A 1 89 ? -8.095 -0.725 -15.679 1.00 98.69 89 LYS A N 1
ATOM 719 C CA . LYS A 1 89 ? -7.165 -1.862 -15.645 1.00 98.69 89 LYS A CA 1
ATOM 720 C C . LYS A 1 89 ? -7.231 -2.586 -14.309 1.00 98.69 89 LYS A C 1
ATOM 722 O O . LYS A 1 89 ? -7.373 -1.963 -13.255 1.00 98.69 89 LYS A O 1
ATOM 727 N N . ARG A 1 90 ? -7.049 -3.904 -14.331 1.00 98.75 90 ARG A N 1
ATOM 728 C CA . ARG A 1 90 ? -6.857 -4.696 -13.116 1.00 98.75 90 ARG A CA 1
ATOM 729 C C . ARG A 1 90 ? -5.416 -4.555 -12.634 1.00 98.75 90 ARG A C 1
ATOM 731 O O . ARG A 1 90 ? -4.470 -4.682 -13.412 1.00 98.75 90 ARG A O 1
ATOM 738 N N . VAL A 1 91 ? -5.262 -4.315 -11.336 1.00 98.75 91 VAL A N 1
ATOM 739 C CA . VAL A 1 91 ? -3.967 -4.246 -10.657 1.00 98.75 91 VAL A CA 1
ATOM 740 C C . VAL A 1 91 ? -4.008 -5.156 -9.438 1.00 98.75 91 VAL A C 1
ATOM 742 O O . VAL A 1 91 ? -4.782 -4.913 -8.516 1.00 98.75 91 VAL A O 1
ATOM 745 N N . VAL A 1 92 ? -3.161 -6.180 -9.433 1.00 98.56 92 VAL A N 1
ATOM 746 C CA . VAL A 1 92 ? -2.937 -7.083 -8.302 1.00 98.56 92 VAL A CA 1
ATOM 747 C C . VAL A 1 92 ? -1.564 -6.755 -7.734 1.00 98.56 92 VAL A C 1
ATOM 749 O O . VAL A 1 92 ? -0.551 -6.981 -8.384 1.00 98.56 92 VAL A O 1
ATOM 752 N N . LEU A 1 93 ? -1.531 -6.142 -6.553 1.00 97.88 93 LEU A N 1
ATOM 753 C CA . LEU A 1 93 ? -0.332 -5.550 -5.954 1.00 97.88 93 LEU A CA 1
ATOM 754 C C . LEU A 1 93 ? -0.043 -6.200 -4.603 1.00 97.88 93 LEU A C 1
ATOM 756 O O . LEU A 1 93 ? -0.940 -6.283 -3.764 1.00 97.88 93 LEU A O 1
ATOM 760 N N . VAL A 1 94 ? 1.213 -6.583 -4.372 1.00 97.00 94 VAL A N 1
ATOM 761 C CA . VAL A 1 94 ? 1.660 -7.159 -3.097 1.00 97.00 94 VAL A CA 1
ATOM 762 C C . VAL A 1 94 ? 2.573 -6.202 -2.329 1.00 97.00 94 VAL A C 1
ATOM 764 O O . VAL A 1 94 ? 3.471 -5.578 -2.891 1.00 97.00 94 VAL A O 1
ATOM 767 N N . TYR A 1 95 ? 2.348 -6.103 -1.018 1.00 94.88 95 TYR A N 1
ATOM 768 C CA . TYR A 1 95 ? 3.251 -5.463 -0.063 1.00 94.88 95 TYR A CA 1
ATOM 769 C C . TYR A 1 95 ? 3.204 -6.218 1.266 1.00 94.88 95 TYR A C 1
ATOM 771 O O . TYR A 1 95 ? 2.111 -6.572 1.712 1.00 94.88 95 TYR A O 1
ATOM 779 N N . PRO A 1 96 ? 4.349 -6.427 1.938 1.00 92.75 96 PRO A N 1
ATOM 780 C CA . PRO A 1 96 ? 4.329 -6.848 3.327 1.00 92.75 96 PRO A CA 1
ATOM 781 C C . PRO A 1 96 ? 3.737 -5.729 4.191 1.00 92.75 96 PRO A C 1
ATOM 783 O O . PRO A 1 96 ? 4.110 -4.560 4.062 1.00 92.75 96 PRO A O 1
ATOM 786 N N . ILE A 1 97 ? 2.828 -6.105 5.083 1.00 93.81 97 ILE A N 1
ATOM 787 C CA . ILE A 1 97 ? 2.249 -5.235 6.107 1.00 93.81 97 ILE A CA 1
ATOM 788 C C . ILE A 1 97 ? 2.349 -5.919 7.468 1.00 93.81 97 ILE A C 1
ATOM 790 O O . ILE A 1 97 ? 2.625 -7.119 7.553 1.00 93.81 97 ILE A O 1
ATOM 794 N N . ASP A 1 98 ? 2.103 -5.171 8.538 1.00 95.44 98 ASP A N 1
ATOM 795 C CA . ASP A 1 98 ? 2.109 -5.746 9.875 1.00 95.44 98 ASP A CA 1
ATOM 796 C C . ASP A 1 98 ? 1.010 -6.808 10.031 1.00 95.44 98 ASP A C 1
ATOM 798 O O . ASP A 1 98 ? -0.158 -6.582 9.704 1.00 95.44 98 ASP A O 1
ATOM 802 N N . LYS A 1 99 ? 1.375 -7.972 10.584 1.00 97.06 99 LYS A N 1
ATOM 803 C CA . LYS A 1 99 ? 0.485 -9.139 10.734 1.00 97.06 99 LYS A CA 1
ATOM 804 C C . LYS A 1 99 ? -0.838 -8.805 11.433 1.00 97.06 99 LYS A C 1
ATOM 806 O O . LYS A 1 99 ? -1.878 -9.342 11.058 1.00 97.06 99 LYS A O 1
ATOM 811 N N . TRP A 1 100 ? -0.806 -7.926 12.434 1.00 97.50 100 TRP A N 1
ATOM 812 C CA . TRP A 1 100 ? -1.995 -7.550 13.200 1.00 97.50 100 TRP A CA 1
ATOM 813 C C . TRP A 1 100 ? -3.069 -6.886 12.323 1.00 97.50 100 TRP A C 1
ATOM 815 O O . TRP A 1 100 ? -4.252 -7.051 12.603 1.00 97.50 100 TRP A O 1
ATOM 825 N N . ILE 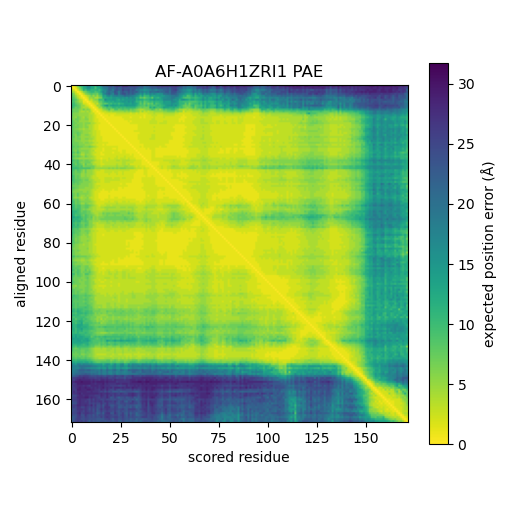A 1 101 ? -2.697 -6.231 11.215 1.00 97.38 101 ILE A N 1
ATOM 826 C CA . ILE A 1 101 ? -3.663 -5.668 10.260 1.00 97.38 101 ILE A CA 1
ATOM 827 C C . ILE A 1 101 ? -4.484 -6.792 9.623 1.00 97.38 101 ILE A C 1
ATOM 829 O O . ILE A 1 101 ? -5.710 -6.726 9.602 1.00 97.38 101 ILE A O 1
ATOM 833 N N . HIS A 1 102 ? -3.828 -7.858 9.154 1.00 96.69 102 HIS A N 1
ATOM 834 C CA . HIS A 1 102 ? -4.527 -9.016 8.594 1.00 96.69 102 HIS A CA 1
ATOM 835 C C . HIS A 1 102 ? -5.387 -9.738 9.632 1.00 96.69 102 HIS A C 1
ATOM 837 O O . HIS A 1 102 ? -6.472 -10.192 9.287 1.00 96.69 102 HIS A O 1
ATOM 843 N N . MET A 1 103 ? -4.947 -9.805 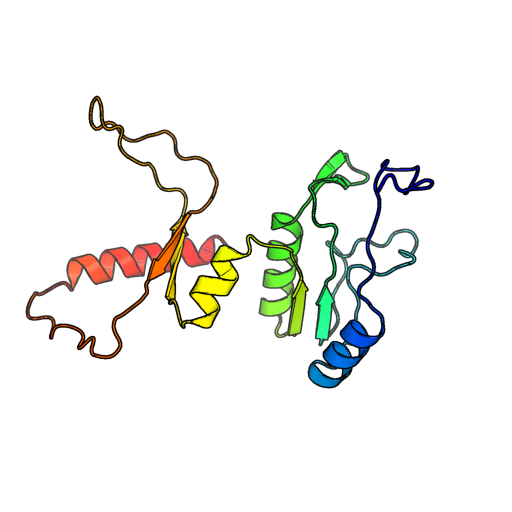10.892 1.00 97.94 103 MET A N 1
ATOM 844 C CA . MET A 1 103 ? -5.756 -10.380 11.974 1.00 97.94 103 MET A CA 1
ATOM 845 C C . MET A 1 103 ? -7.075 -9.618 12.159 1.00 97.94 103 MET A C 1
ATOM 847 O O . MET A 1 103 ? -8.124 -10.244 12.276 1.00 97.94 103 MET A O 1
ATOM 851 N N . LEU A 1 104 ? -7.036 -8.282 12.131 1.00 98.00 104 LEU A N 1
ATOM 852 C CA . LEU A 1 104 ? -8.236 -7.445 12.231 1.00 98.00 104 LEU A CA 1
ATOM 853 C C . LEU A 1 104 ? -9.146 -7.596 11.005 1.00 98.00 104 LEU A C 1
ATOM 855 O O . LEU A 1 104 ? -10.358 -7.743 11.142 1.00 98.00 104 LEU A O 1
ATOM 859 N N . LEU A 1 105 ? -8.573 -7.592 9.800 1.00 96.31 105 LEU A N 1
ATOM 860 C CA . LEU A 1 105 ? -9.345 -7.770 8.566 1.00 96.31 105 LEU A CA 1
ATOM 861 C C . LEU A 1 105 ? -10.007 -9.154 8.489 1.00 96.31 105 LEU A C 1
ATOM 863 O O . LEU A 1 105 ? -11.135 -9.256 8.014 1.00 96.31 105 LEU A O 1
ATOM 867 N N . ALA A 1 106 ? -9.343 -10.202 8.985 1.00 96.00 106 ALA A N 1
ATOM 868 C CA . ALA A 1 106 ? -9.863 -11.570 8.980 1.00 96.00 106 ALA A CA 1
ATOM 869 C C . ALA A 1 106 ? -11.144 -11.737 9.815 1.00 96.00 106 ALA A C 1
ATOM 871 O O . ALA A 1 106 ? -11.957 -12.601 9.504 1.00 96.00 106 ALA A O 1
ATOM 872 N N . VAL A 1 107 ? -11.345 -10.896 10.834 1.00 95.88 107 VAL A N 1
ATOM 873 C CA . VAL A 1 107 ? -12.569 -10.870 11.656 1.00 95.88 107 VAL A CA 1
ATOM 874 C C . VAL A 1 107 ? -13.571 -9.803 11.198 1.00 95.88 107 VAL A C 1
ATOM 876 O O . VAL A 1 107 ? -14.497 -9.463 11.927 1.00 95.88 107 VAL A O 1
ATOM 879 N N . GLY A 1 108 ? -13.396 -9.252 9.993 1.00 94.25 108 GLY A N 1
ATOM 880 C CA . GLY A 1 108 ? -14.353 -8.323 9.390 1.00 94.25 108 GLY A CA 1
ATOM 881 C C . GLY A 1 108 ? -14.224 -6.868 9.844 1.00 94.25 108 GLY A C 1
ATOM 882 O O . GLY A 1 108 ? -15.180 -6.104 9.696 1.00 94.25 108 GLY A O 1
ATOM 883 N N . ALA A 1 109 ? -13.067 -6.449 10.374 1.00 96.62 109 ALA A N 1
ATOM 884 C CA . ALA A 1 109 ? -12.870 -5.055 10.763 1.00 96.62 109 ALA A CA 1
ATOM 885 C C . ALA A 1 109 ? -13.096 -4.094 9.581 1.00 96.62 109 ALA A C 1
ATOM 887 O O . ALA A 1 109 ? -12.508 -4.241 8.505 1.00 96.62 109 ALA A O 1
ATOM 888 N N . LYS A 1 110 ? -13.899 -3.048 9.804 1.00 95.38 110 LYS A N 1
ATOM 889 C CA . LYS A 1 110 ? -14.042 -1.935 8.854 1.00 95.38 110 LYS A CA 1
ATOM 890 C C . LYS A 1 110 ? -12.858 -0.989 9.032 1.00 95.38 110 LYS A C 1
ATOM 892 O O . LYS A 1 110 ? -12.490 -0.668 10.160 1.00 95.38 110 LYS A O 1
ATOM 897 N N . VAL A 1 111 ? -12.293 -0.493 7.931 1.00 96.38 111 VAL A N 1
ATOM 898 C CA . VAL A 1 111 ? -11.158 0.441 7.970 1.00 96.38 111 VAL A CA 1
ATOM 899 C C . VAL A 1 111 ? -11.583 1.817 7.473 1.00 96.38 111 VAL A C 1
ATOM 901 O O . VAL A 1 111 ? -12.129 1.950 6.377 1.00 96.38 111 VAL A O 1
ATOM 904 N N . ARG A 1 112 ? -11.306 2.858 8.262 1.00 95.56 112 ARG A N 1
ATOM 905 C CA . ARG A 1 112 ? -11.455 4.267 7.865 1.00 95.56 112 ARG A CA 1
ATOM 906 C C . ARG A 1 112 ? -10.103 4.967 7.894 1.00 95.56 112 ARG A C 1
ATOM 908 O O . ARG A 1 112 ? -9.257 4.686 8.734 1.00 95.56 112 ARG A O 1
ATOM 915 N N . ASN A 1 113 ? -9.897 5.893 6.967 1.00 93.56 113 ASN A N 1
ATOM 916 C CA . ASN A 1 113 ? -8.662 6.661 6.874 1.00 93.56 113 ASN A CA 1
ATOM 917 C C . ASN A 1 113 ? -8.827 8.002 7.594 1.00 93.56 113 ASN A C 1
ATOM 919 O O . ASN A 1 113 ? -9.547 8.871 7.106 1.00 93.56 113 ASN A O 1
ATOM 923 N N . LEU A 1 114 ? -8.134 8.171 8.717 1.00 93.75 114 LEU A N 1
ATOM 924 C CA . LEU A 1 114 ? -8.172 9.394 9.518 1.00 93.75 114 LEU A CA 1
ATOM 925 C C . LEU A 1 114 ? -7.135 10.442 9.087 1.00 93.75 114 LEU A C 1
ATOM 927 O O . LEU A 1 114 ? -7.064 11.510 9.686 1.00 93.75 114 LEU A O 1
ATOM 931 N N . LYS A 1 115 ? -6.366 10.170 8.024 1.00 91.69 115 LYS A N 1
ATOM 932 C CA . LYS A 1 115 ? -5.302 11.047 7.514 1.00 91.69 115 LYS A CA 1
ATOM 933 C C . LYS A 1 115 ? -4.228 11.295 8.577 1.00 91.69 115 LYS A C 1
ATOM 935 O O . LYS A 1 115 ? -3.967 10.431 9.412 1.00 91.69 115 LYS A O 1
ATOM 940 N N . ASP A 1 116 ? -3.534 12.421 8.468 1.00 92.56 116 ASP A N 1
ATOM 941 C CA . ASP A 1 116 ? -2.505 12.838 9.413 1.00 92.56 116 ASP A CA 1
ATOM 942 C C . ASP A 1 116 ? -3.165 13.491 10.634 1.00 92.56 116 ASP A C 1
ATOM 944 O O . ASP A 1 116 ? -3.514 14.673 10.615 1.00 92.56 116 ASP A O 1
ATOM 948 N N . ILE A 1 117 ? -3.411 12.683 11.667 1.00 93.38 117 ILE A N 1
ATOM 949 C CA . ILE A 1 117 ? -4.028 13.142 12.914 1.00 93.38 117 ILE A CA 1
ATOM 950 C C . ILE A 1 117 ? -3.002 13.914 13.740 1.00 93.38 117 ILE A C 1
ATOM 952 O O . ILE A 1 117 ? -1.883 13.450 13.967 1.00 93.38 117 ILE A O 1
ATOM 956 N N . ARG A 1 118 ? -3.432 15.062 14.265 1.00 93.75 118 ARG A N 1
ATOM 957 C CA . ARG A 1 118 ? -2.708 15.823 15.284 1.00 93.75 118 ARG A CA 1
ATOM 958 C C . ARG A 1 118 ? -3.216 15.429 16.667 1.00 93.75 118 ARG A C 1
ATOM 960 O O . ARG A 1 118 ? -4.217 15.956 17.134 1.00 93.75 118 ARG A O 1
ATOM 967 N N . TRP A 1 119 ? -2.571 14.434 17.269 1.00 94.19 119 TRP A N 1
ATOM 968 C CA . TRP A 1 119 ? -2.908 13.948 18.610 1.00 94.19 119 TRP A CA 1
ATOM 969 C C . TRP A 1 119 ? -2.603 15.011 19.659 1.00 94.19 119 TRP A C 1
ATOM 971 O O . TRP A 1 119 ? -1.556 15.642 19.576 1.00 94.19 119 TRP A O 1
ATOM 981 N N . HIS A 1 120 ? -3.496 15.198 20.625 1.00 96.62 120 HIS A N 1
ATOM 982 C CA . HIS A 1 120 ? -3.296 16.166 21.700 1.00 96.62 120 HIS A CA 1
ATOM 983 C C . HIS A 1 120 ? -2.398 15.574 22.792 1.00 96.62 120 HIS A C 1
ATOM 985 O O . HIS A 1 120 ? -2.553 14.401 23.144 1.00 96.62 120 HIS A O 1
ATOM 991 N N . ALA A 1 121 ? -1.458 16.372 23.294 1.00 96.06 121 ALA A N 1
ATOM 992 C CA . ALA A 1 121 ? -0.587 16.003 24.404 1.00 96.06 121 ALA A CA 1
ATOM 993 C C . ALA A 1 121 ? -1.385 15.888 25.714 1.00 96.06 121 ALA A C 1
ATOM 995 O O . ALA A 1 121 ? -2.402 16.559 25.895 1.00 96.06 121 ALA A O 1
ATOM 996 N N . ILE A 1 122 ? -0.947 15.015 26.624 1.00 96.69 122 ILE A N 1
ATOM 997 C CA . ILE A 1 122 ? -1.646 14.791 27.903 1.00 96.69 122 ILE A CA 1
ATOM 998 C C . ILE A 1 122 ? -1.267 15.836 28.956 1.00 96.69 122 ILE A C 1
ATOM 1000 O O . ILE A 1 122 ? -1.990 16.018 29.931 1.00 96.69 122 ILE A O 1
ATOM 1004 N N . GLU A 1 123 ? -0.129 16.497 28.765 1.00 97.06 123 GLU A N 1
ATOM 1005 C CA . GLU A 1 123 ? 0.473 17.439 29.699 1.00 97.06 123 GLU A CA 1
ATOM 1006 C C . GLU A 1 123 ? -0.200 18.815 29.644 1.00 97.06 123 GLU A C 1
ATOM 1008 O O . GLU A 1 123 ? -0.435 19.425 30.685 1.00 97.06 123 GLU A O 1
ATOM 1013 N N . ASP A 1 124 ? -0.520 19.292 28.441 1.00 95.94 124 ASP A N 1
ATOM 1014 C CA . ASP A 1 124 ? -1.056 20.637 28.199 1.00 95.94 124 ASP A CA 1
ATOM 1015 C C . ASP A 1 124 ? -2.275 20.661 27.258 1.00 95.94 124 ASP A C 1
ATOM 1017 O O . ASP A 1 124 ? -2.920 21.698 27.114 1.00 95.94 124 ASP A O 1
ATOM 1021 N N . GLY A 1 125 ? -2.641 19.525 26.655 1.00 96.75 125 GLY A N 1
ATOM 1022 C CA . GLY A 1 125 ? -3.768 19.438 25.731 1.00 96.75 125 GLY A CA 1
ATOM 1023 C C . GLY A 1 125 ? -3.498 20.032 24.349 1.00 96.75 125 GLY A C 1
ATOM 1024 O O . GLY A 1 125 ? -4.434 20.101 23.551 1.00 96.75 125 GLY A O 1
ATOM 1025 N N . GLU A 1 126 ? -2.272 20.445 24.027 1.00 96.62 126 GLU A N 1
ATOM 1026 C CA . GLU A 1 126 ? -1.955 21.057 22.735 1.00 96.62 126 GLU A CA 1
ATOM 1027 C C . GLU A 1 126 ? -1.860 20.006 21.611 1.00 96.62 126 GLU A C 1
ATOM 1029 O O . GLU A 1 126 ? -1.418 18.873 21.836 1.00 96.62 126 GLU A O 1
ATOM 1034 N N . PRO A 1 127 ? -2.269 20.336 20.370 1.00 96.62 127 PRO A N 1
ATOM 1035 C CA . PRO A 1 127 ? -2.187 19.413 19.248 1.00 96.62 127 PRO A CA 1
ATOM 1036 C C . PRO A 1 127 ? -0.734 19.203 18.803 1.00 96.62 127 PRO A C 1
ATOM 1038 O O . PRO A 1 127 ? 0.001 20.141 18.498 1.00 96.62 127 PRO A O 1
ATOM 1041 N N . GLY A 1 128 ? -0.345 17.940 18.652 1.00 93.62 128 GLY A N 1
ATOM 1042 C CA . GLY A 1 128 ? 0.951 17.548 18.117 1.00 93.62 128 GLY A CA 1
ATOM 1043 C C . GLY A 1 128 ? 1.140 17.917 16.636 1.00 93.62 128 GLY A C 1
ATOM 1044 O O . GLY A 1 128 ? 0.186 18.232 15.917 1.00 93.62 128 GLY A O 1
ATOM 1045 N N . PRO A 1 129 ? 2.376 17.818 16.118 1.00 92.38 129 PRO A N 1
ATOM 1046 C CA . PRO A 1 129 ? 2.724 18.307 14.780 1.00 92.38 129 PRO A CA 1
ATOM 1047 C C . PRO A 1 129 ? 2.123 17.491 13.619 1.00 92.38 129 PRO A C 1
ATOM 1049 O O . PRO A 1 129 ? 2.197 17.920 12.467 1.00 92.38 129 PRO A O 1
ATOM 1052 N N . GLY A 1 130 ? 1.525 16.328 13.899 1.00 89.31 130 GLY A N 1
ATOM 1053 C CA . GLY A 1 130 ? 1.285 15.292 12.894 1.00 89.31 130 GLY A CA 1
ATOM 1054 C C . GLY A 1 130 ? 2.577 14.539 12.570 1.00 89.31 130 GLY A C 1
ATOM 1055 O O . GLY A 1 130 ? 3.678 14.952 12.936 1.00 89.31 130 GLY A O 1
ATOM 1056 N N . THR A 1 131 ? 2.459 13.391 11.913 1.00 85.19 131 THR A N 1
ATOM 1057 C CA . THR A 1 131 ? 3.619 12.531 11.598 1.00 85.19 131 THR A CA 1
ATOM 1058 C C . THR A 1 131 ? 3.842 12.378 10.099 1.00 85.19 131 THR A C 1
ATOM 1060 O O . THR A 1 131 ? 4.785 11.705 9.672 1.00 85.19 131 THR A O 1
ATOM 1063 N N . GLY A 1 132 ? 2.941 12.927 9.278 1.00 85.38 132 GLY A N 1
ATOM 1064 C CA . GLY A 1 132 ? 2.877 12.662 7.843 1.00 85.38 132 GLY A CA 1
ATOM 1065 C C . GLY A 1 132 ? 2.489 11.218 7.499 1.00 85.38 132 GLY A C 1
ATOM 1066 O O . GLY A 1 132 ? 2.302 10.900 6.322 1.00 85.38 132 GLY A O 1
ATOM 1067 N N . ARG A 1 133 ? 2.344 10.332 8.495 1.00 87.44 133 ARG A N 1
ATOM 1068 C CA . ARG A 1 133 ? 1.807 8.982 8.331 1.00 87.44 133 ARG A CA 1
ATOM 1069 C C . ARG A 1 133 ? 0.315 9.028 8.578 1.00 87.44 133 ARG A C 1
ATOM 1071 O O . ARG A 1 133 ? -0.152 9.547 9.584 1.00 87.44 133 ARG A O 1
ATOM 1078 N N . TRP A 1 134 ? -0.433 8.472 7.640 1.00 92.00 134 TRP A N 1
ATOM 1079 C CA . TRP A 1 134 ? -1.875 8.416 7.785 1.00 92.00 134 TRP A CA 1
ATOM 1080 C C . TRP A 1 134 ? -2.281 7.319 8.755 1.00 92.00 134 TRP A C 1
ATOM 1082 O O . TRP A 1 134 ? -1.743 6.213 8.711 1.00 92.00 134 TRP A O 1
ATOM 1092 N N . VAL A 1 135 ? -3.248 7.641 9.606 1.00 93.69 135 VAL A N 1
ATOM 1093 C CA . VAL A 1 135 ? -3.769 6.739 10.628 1.00 93.69 135 VAL A CA 1
ATOM 1094 C C . VAL A 1 135 ? -4.959 5.966 10.066 1.00 93.69 135 VAL A C 1
ATOM 1096 O O . VAL A 1 135 ? -5.916 6.547 9.546 1.00 93.69 135 VAL A O 1
ATOM 1099 N N . ALA A 1 136 ? -4.904 4.642 10.183 1.00 95.56 136 ALA A N 1
ATOM 1100 C CA . ALA A 1 136 ? -6.036 3.765 9.926 1.00 95.56 136 ALA A CA 1
ATOM 1101 C C . ALA A 1 136 ? -6.832 3.562 11.222 1.00 95.56 136 ALA A C 1
ATOM 1103 O O . ALA A 1 136 ? -6.282 3.133 12.234 1.00 95.56 136 ALA A O 1
ATOM 1104 N N . LEU A 1 137 ? -8.128 3.858 11.178 1.00 96.94 137 LEU A N 1
ATOM 1105 C CA . LEU A 1 137 ? -9.090 3.487 12.207 1.00 96.94 137 LEU A CA 1
ATOM 1106 C C . LEU A 1 137 ? -9.681 2.128 11.849 1.00 96.94 137 LEU A C 1
ATOM 1108 O O . LEU A 1 137 ? -10.348 2.005 10.822 1.00 96.94 137 LEU A O 1
ATOM 1112 N N . PHE A 1 138 ? -9.459 1.141 12.708 1.00 97.56 138 PHE A N 1
ATOM 1113 C CA . PHE A 1 138 ? -10.079 -0.175 12.613 1.00 97.56 138 PHE A CA 1
ATOM 1114 C C . PHE A 1 138 ? -11.296 -0.224 13.534 1.00 97.56 138 PHE A C 1
ATOM 1116 O O . PHE A 1 138 ? -11.204 0.152 14.700 1.00 97.56 138 PHE A O 1
ATOM 1123 N N . ILE A 1 139 ? -12.431 -0.669 13.004 1.00 96.88 139 ILE A N 1
ATOM 1124 C CA . ILE A 1 139 ? -13.702 -0.750 13.725 1.00 96.88 139 ILE A CA 1
ATOM 1125 C C . ILE A 1 139 ? -14.135 -2.211 13.737 1.00 96.88 139 ILE A C 1
ATOM 1127 O O . ILE A 1 139 ? -14.392 -2.782 12.67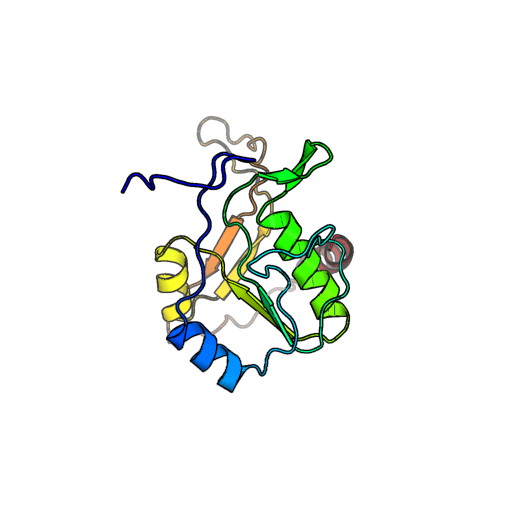4 1.00 96.88 139 ILE A O 1
ATOM 1131 N N . LEU A 1 140 ? -14.211 -2.795 14.932 1.00 95.25 140 LEU A N 1
ATOM 1132 C CA . LEU A 1 140 ? -14.808 -4.105 15.168 1.00 95.25 140 LEU A CA 1
ATOM 1133 C C . LEU A 1 140 ? -16.177 -3.875 15.797 1.00 95.25 140 LEU A C 1
ATOM 1135 O O . LEU A 1 140 ? -16.266 -3.418 16.934 1.00 95.25 140 LEU A O 1
ATOM 1139 N N . GLU A 1 141 ? -17.226 -4.151 15.033 1.00 92.56 141 GLU A N 1
ATOM 1140 C CA . GLU A 1 141 ? -18.592 -4.076 15.545 1.00 92.56 141 GLU A CA 1
ATOM 1141 C C . GLU A 1 141 ? -18.941 -5.398 16.240 1.00 92.56 141 GLU A C 1
ATOM 1143 O O . GLU A 1 141 ? -18.582 -6.459 15.721 1.00 92.56 141 GLU A O 1
ATOM 1148 N N . PRO A 1 142 ? -19.646 -5.375 17.382 1.00 92.06 142 PRO A N 1
ATOM 1149 C CA . PRO A 1 142 ? -20.198 -6.598 17.948 1.00 92.06 142 PRO A CA 1
ATOM 1150 C C . PRO A 1 142 ? -21.251 -7.190 16.997 1.00 92.06 142 PRO A C 1
ATOM 1152 O O . PRO A 1 142 ? -21.953 -6.453 16.307 1.00 92.06 142 PRO A O 1
ATOM 1155 N N . GLU A 1 143 ? -21.408 -8.517 16.988 1.00 83.44 143 GLU A N 1
ATOM 1156 C CA . GLU A 1 143 ? -22.325 -9.225 16.070 1.00 83.44 143 GLU A CA 1
ATOM 1157 C C . GLU A 1 143 ? -23.773 -8.715 16.141 1.00 83.44 143 GLU A C 1
ATOM 1159 O O . GLU A 1 143 ? -24.462 -8.638 15.129 1.00 83.44 143 GLU A O 1
ATOM 1164 N N . ASN A 1 144 ? -24.210 -8.294 17.331 1.00 85.50 144 ASN A N 1
ATOM 1165 C CA . ASN A 1 144 ? -25.554 -7.775 17.580 1.00 85.50 144 ASN A CA 1
ATOM 1166 C C . ASN A 1 144 ? -25.627 -6.240 17.542 1.00 85.50 144 ASN A C 1
ATOM 1168 O O . ASN A 1 144 ? -26.530 -5.651 18.141 1.00 85.50 144 ASN A O 1
ATOM 1172 N N . TYR A 1 145 ? -24.669 -5.568 16.894 1.00 83.00 145 TYR A N 1
ATOM 1173 C CA . TYR A 1 145 ? -24.722 -4.120 16.744 1.00 83.00 145 TYR A CA 1
ATOM 1174 C C . TYR A 1 145 ? -25.927 -3.715 15.894 1.00 83.00 145 TYR A C 1
ATOM 1176 O O . TYR A 1 145 ? -25.964 -3.921 14.680 1.00 83.00 145 TYR A O 1
ATOM 1184 N N . VAL A 1 146 ? -26.904 -3.088 16.541 1.00 75.56 146 VAL A N 1
ATOM 1185 C CA . VAL A 1 146 ? -27.976 -2.368 15.862 1.00 75.56 146 VAL A CA 1
ATOM 1186 C C . VAL A 1 146 ? -27.569 -0.906 15.829 1.00 75.56 146 VAL A C 1
ATOM 1188 O O . VAL A 1 146 ? -27.438 -0.273 16.878 1.00 75.56 146 VAL A O 1
ATOM 1191 N N . GLU A 1 147 ? -27.359 -0.374 14.626 1.00 77.19 147 GLU A N 1
ATOM 1192 C CA . GLU A 1 147 ? -27.040 1.040 14.454 1.00 77.19 147 GLU A CA 1
ATOM 1193 C C . GLU A 1 147 ? -28.156 1.880 15.105 1.00 77.19 147 GLU A C 1
ATOM 1195 O O . GLU A 1 147 ? -29.336 1.682 14.782 1.00 77.19 147 GLU A O 1
ATOM 1200 N N . PRO A 1 148 ? -27.833 2.776 16.059 1.00 77.25 148 PRO A N 1
ATOM 1201 C CA . PRO A 1 148 ? -28.844 3.580 16.722 1.00 77.25 148 PRO A CA 1
ATOM 1202 C C . PRO A 1 148 ? -29.653 4.348 15.678 1.00 77.25 148 PRO A C 1
ATOM 1204 O O . PRO A 1 148 ? -29.080 5.029 14.823 1.00 77.25 148 PRO A O 1
ATOM 1207 N N . LYS A 1 149 ? -30.988 4.278 15.755 1.00 58.75 149 LYS A N 1
ATOM 1208 C CA . LYS A 1 149 ? -31.853 5.149 14.951 1.00 58.75 149 LYS A CA 1
ATOM 1209 C C . LYS A 1 149 ? -31.483 6.596 15.288 1.00 58.75 149 LYS A C 1
ATOM 1211 O O . LYS A 1 149 ? -31.692 7.040 16.415 1.00 58.75 149 LYS A O 1
ATOM 1216 N N . GLN A 1 150 ? -30.864 7.299 14.338 1.00 60.69 150 GLN A N 1
ATOM 1217 C CA . GLN A 1 150 ? -30.440 8.690 14.504 1.00 60.69 150 GLN A CA 1
ATOM 1218 C C . GLN A 1 150 ? -31.669 9.574 14.771 1.00 60.69 150 GLN A C 1
ATOM 1220 O O . GLN A 1 150 ? -32.351 9.971 13.837 1.00 60.69 150 GLN A O 1
ATOM 1225 N N . ASN A 1 151 ? -31.931 9.899 16.040 1.00 52.53 151 ASN A N 1
ATOM 1226 C CA . ASN A 1 151 ? -32.938 10.887 16.456 1.00 52.53 151 ASN A CA 1
ATOM 1227 C C . ASN A 1 151 ? -32.346 12.299 16.636 1.00 52.53 151 ASN A C 1
ATOM 1229 O O . ASN A 1 151 ? -32.954 13.152 17.275 1.00 52.53 151 ASN A O 1
ATOM 1233 N N . CYS A 1 152 ? -31.162 12.566 16.083 1.00 53.94 152 CYS A N 1
ATOM 1234 C CA . CYS A 1 152 ? -30.544 13.887 16.128 1.00 53.94 152 CYS A CA 1
ATOM 1235 C C . CYS A 1 152 ? -30.295 14.382 14.702 1.00 53.94 152 CYS A C 1
ATOM 1237 O O . CYS A 1 152 ? -29.755 13.650 13.868 1.00 53.94 152 CYS A O 1
ATOM 1239 N N . ASP A 1 153 ? -30.692 15.625 14.438 1.00 56.12 153 ASP A N 1
ATOM 1240 C CA . ASP A 1 153 ? -30.473 16.328 13.177 1.00 56.12 153 ASP A CA 1
ATOM 1241 C C . ASP A 1 153 ? -28.968 16.602 12.976 1.00 56.12 153 ASP A C 1
ATOM 1243 O O . ASP A 1 153 ? -28.422 17.634 13.356 1.00 56.12 153 ASP A O 1
ATOM 1247 N N . PHE A 1 154 ? -28.265 15.614 12.421 1.00 57.97 154 PHE A N 1
ATOM 1248 C CA . PHE A 1 154 ? -26.841 15.677 12.068 1.00 57.97 154 PHE A CA 1
ATOM 1249 C C . PHE A 1 154 ? -26.600 16.256 10.667 1.00 57.97 154 PHE A C 1
ATOM 1251 O O . PHE A 1 154 ? -25.493 16.124 10.128 1.00 57.97 154 PHE A O 1
ATOM 1258 N N . THR A 1 155 ? -27.612 16.860 10.040 1.00 57.28 155 THR A N 1
ATOM 1259 C CA . THR A 1 155 ? -27.575 17.217 8.614 1.00 57.28 155 THR A CA 1
ATOM 1260 C C . THR A 1 155 ? -26.439 18.193 8.308 1.00 57.28 155 THR A C 1
ATOM 1262 O O . THR A 1 155 ? -25.749 18.046 7.298 1.00 57.28 155 THR A O 1
ATOM 1265 N N . GLU A 1 156 ? -26.130 19.108 9.228 1.00 56.09 156 GLU A N 1
ATOM 1266 C CA . GLU A 1 156 ? -25.042 20.073 9.050 1.00 56.09 156 GLU A CA 1
ATOM 1267 C C . GLU A 1 156 ? -23.639 19.443 9.186 1.00 56.09 156 GLU A C 1
ATOM 1269 O O . GLU A 1 156 ? -22.738 19.735 8.394 1.00 56.09 156 GLU A O 1
ATOM 1274 N N . ILE A 1 157 ? -23.449 18.516 10.136 1.00 59.97 157 ILE A N 1
ATOM 1275 C CA . ILE A 1 157 ? -22.160 17.836 10.368 1.00 59.97 157 ILE A CA 1
ATOM 1276 C C . ILE A 1 157 ? -21.867 16.836 9.243 1.00 59.97 157 ILE A C 1
ATOM 1278 O O . ILE A 1 157 ? -20.750 16.806 8.720 1.00 59.97 157 ILE A O 1
ATOM 1282 N N . LYS A 1 158 ? -22.872 16.061 8.805 1.00 58.25 158 LYS A N 1
ATOM 1283 C CA . LYS A 1 158 ? -22.744 15.162 7.644 1.00 58.25 158 LYS A CA 1
ATOM 1284 C C . LYS A 1 158 ? -22.433 15.945 6.368 1.00 58.25 158 LYS A C 1
ATOM 1286 O O . LYS A 1 158 ? -21.571 15.514 5.608 1.00 58.25 158 LYS A O 1
ATOM 1291 N N . THR A 1 159 ? -23.067 17.099 6.151 1.00 57.31 159 THR A N 1
ATOM 1292 C CA . THR A 1 159 ? -22.816 17.928 4.959 1.00 57.31 159 THR A CA 1
ATOM 1293 C C . THR A 1 159 ? -21.386 18.464 4.942 1.00 57.31 159 THR A C 1
ATOM 1295 O O . THR A 1 159 ? -20.682 18.264 3.952 1.00 57.31 159 THR A O 1
ATOM 1298 N N . LYS A 1 160 ? -20.893 19.020 6.059 1.00 59.38 160 LYS A N 1
ATOM 1299 C CA . LYS A 1 160 ? -19.495 19.483 6.174 1.00 59.38 160 LYS A CA 1
ATOM 1300 C C . LYS A 1 160 ? -18.486 18.339 6.009 1.00 59.38 160 LYS A C 1
ATOM 1302 O O . LYS A 1 160 ? -17.471 18.510 5.334 1.00 59.38 160 LYS A O 1
ATOM 1307 N N . TYR A 1 161 ? -18.770 17.157 6.562 1.00 59.53 161 TYR A N 1
ATOM 1308 C CA . TYR A 1 161 ? -17.926 15.967 6.400 1.00 59.53 161 TYR A CA 1
ATOM 1309 C C . TYR A 1 161 ? -17.884 15.480 4.943 1.00 59.53 161 TYR A C 1
ATOM 1311 O O . TYR A 1 161 ? -16.805 15.249 4.399 1.00 59.53 161 TYR A O 1
ATOM 1319 N N . ILE A 1 162 ? -19.041 15.384 4.278 1.00 60.78 162 ILE A N 1
ATOM 1320 C CA . ILE A 1 162 ? -19.156 14.938 2.881 1.00 60.78 162 ILE A CA 1
ATOM 1321 C C . ILE A 1 162 ? -18.526 15.952 1.917 1.00 60.78 162 ILE A C 1
ATOM 1323 O O . ILE A 1 162 ? -17.871 15.555 0.952 1.00 60.78 162 ILE A O 1
ATOM 1327 N N . GLU A 1 163 ? -18.679 17.255 2.155 1.00 62.66 163 GLU A N 1
ATOM 1328 C CA . GLU A 1 163 ? -18.013 18.287 1.354 1.00 62.66 163 GLU A CA 1
ATOM 1329 C C . GLU A 1 163 ? -16.492 18.247 1.506 1.00 62.66 163 GLU A C 1
ATOM 1331 O O . GLU A 1 163 ? -15.777 18.353 0.503 1.00 62.66 163 GLU A O 1
ATOM 1336 N N . ASN A 1 164 ? -15.988 18.024 2.723 1.00 56.72 164 ASN A N 1
ATOM 1337 C CA . ASN A 1 164 ? -14.563 17.796 2.946 1.00 56.72 164 ASN A CA 1
ATOM 1338 C C . ASN A 1 164 ? -14.082 16.515 2.258 1.00 56.72 164 ASN A C 1
ATOM 1340 O O . ASN A 1 164 ? -13.066 16.558 1.567 1.00 56.72 164 ASN A O 1
ATOM 1344 N N . GLU A 1 165 ? -14.823 15.406 2.339 1.00 56.41 165 GLU A N 1
ATOM 1345 C CA . GLU A 1 165 ? -14.496 14.191 1.584 1.00 56.41 165 GLU A CA 1
ATOM 1346 C C . GLU A 1 165 ? -14.453 14.442 0.070 1.00 56.41 165 GLU A C 1
ATOM 1348 O O . GLU A 1 165 ? -13.519 14.006 -0.604 1.00 56.41 165 GLU A O 1
ATOM 1353 N N . ARG A 1 166 ? -15.433 15.162 -0.491 1.00 62.72 166 ARG A N 1
ATOM 1354 C CA . ARG A 1 166 ? -15.503 15.464 -1.932 1.00 62.72 166 ARG A CA 1
ATOM 1355 C C . ARG A 1 166 ? -14.367 16.372 -2.394 1.00 62.72 166 ARG A C 1
ATOM 1357 O O . ARG A 1 166 ? -13.790 16.121 -3.453 1.00 62.72 166 ARG A O 1
ATOM 1364 N N . LYS A 1 167 ? -14.010 17.393 -1.610 1.00 56.41 167 LYS A N 1
ATOM 1365 C CA . LYS A 1 167 ? -12.835 18.238 -1.882 1.00 56.41 167 LYS A CA 1
ATOM 1366 C C . LYS A 1 167 ? -11.543 17.420 -1.792 1.00 56.41 167 LYS A C 1
ATOM 1368 O O . LYS A 1 167 ? -10.661 17.593 -2.628 1.00 56.41 167 LYS A O 1
ATOM 1373 N N . GLN A 1 168 ? -11.459 16.473 -0.858 1.00 50.50 168 GLN A N 1
ATOM 1374 C CA . GLN A 1 168 ? -10.266 15.652 -0.641 1.00 50.50 168 GLN A CA 1
ATOM 1375 C C . GLN A 1 168 ? -10.108 14.470 -1.608 1.00 50.50 168 GLN A C 1
ATOM 1377 O O . GLN A 1 168 ? -8.980 14.069 -1.888 1.00 50.50 168 GLN A O 1
ATOM 1382 N N . ARG A 1 169 ? -11.188 13.949 -2.207 1.00 52.53 169 ARG A N 1
ATOM 1383 C CA . ARG A 1 169 ? -11.106 12.962 -3.306 1.00 52.53 169 ARG A CA 1
ATOM 1384 C C . ARG A 1 169 ? -10.401 13.509 -4.553 1.00 52.53 169 ARG A C 1
ATOM 1386 O O . ARG A 1 169 ? -9.908 12.716 -5.345 1.00 52.53 169 ARG A O 1
ATOM 1393 N N . LYS A 1 170 ? -10.303 14.837 -4.705 1.00 51.59 170 LYS A N 1
ATOM 1394 C CA . LYS A 1 170 ? -9.537 15.497 -5.779 1.00 51.59 170 LYS A CA 1
ATOM 1395 C C . LYS A 1 170 ? -8.016 15.515 -5.543 1.00 51.59 170 LYS A C 1
ATOM 1397 O O . LYS A 1 170 ? -7.287 15.904 -6.447 1.00 51.59 170 LYS A O 1
ATOM 1402 N N . LEU A 1 171 ? -7.530 15.107 -4.363 1.00 47.50 171 LEU A N 1
ATOM 1403 C CA . LEU A 1 171 ? -6.094 15.041 -4.033 1.00 47.50 171 LEU A CA 1
ATOM 1404 C C . LEU A 1 171 ? -5.431 13.686 -4.363 1.00 47.50 171 LEU A C 1
ATOM 1406 O O . LEU A 1 171 ? -4.254 13.493 -4.047 1.00 47.50 171 LEU A O 1
ATOM 1410 N N . PHE A 1 172 ? -6.154 12.766 -5.012 1.00 42.59 172 PHE A N 1
ATOM 1411 C CA . PHE A 1 172 ? -5.633 11.490 -5.523 1.00 42.59 172 PHE A CA 1
ATOM 1412 C C . PHE A 1 172 ? -5.944 11.300 -7.001 1.00 42.59 172 PHE A C 1
ATOM 1414 O O . PHE A 1 172 ? -7.062 11.659 -7.430 1.00 42.59 172 PHE A O 1
#

Mean predicted aligned error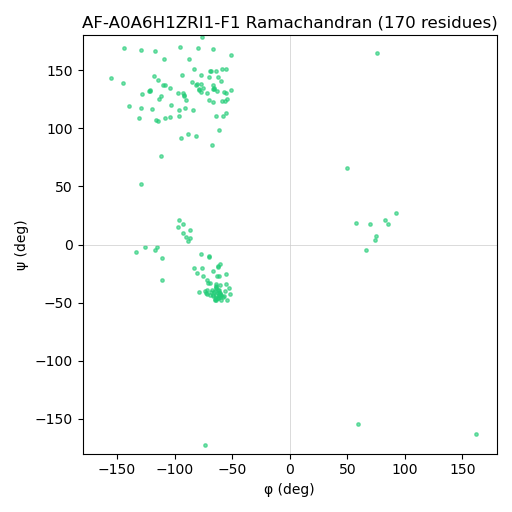: 8.67 Å

Sequence (172 aa):
MTFEGGNKADGKHYWLTPPELLKQLNIEFHFDFDPCPFPKPENFDGLTAEWGKSNYVNPPFGSYRDENGKKRGPTAWAKKAIKEFKKGKRVVLVYPIDKWIHMLLAVGAKVRNLKDIRWHAIEDGEPGPGTGRWVALFILEPENYVEPKQNCDFTEIKTKYIENERKQRKLF

Secondary structure (DSSP, 8-state):
---TT-BTTTTB---PPPHHHHHHHHHHH---B-SS-SSPPTT--TTTSPP-SEEEE---SS-EE-TTS-EESHHHHHHHHHHHHTTT-EEEE-----HHHHHHHHTT-EEEE--S--PBPTTT-PBP---SSPPEEEE---TT-------S--HHHHHHHHHHHHHHGGG-

Nearest PDB structures (foldseek):
  7mxg-assembly1_A  TM=4.876E-01  e=5.994E+00  Homo sapiens
  7odt-assembly1_U  TM=1.886E-01  e=1.846E+00  Homo sapiens
  7m05-assembly1_A  TM=3.506E-01  e=8.874E+00  Homo sapiens

Radius of gyration: 21.16 Å; Cα contacts (8 Å, |Δi|>4): 167; chains: 1; bounding box: 59×43×50 Å